Protein AF-A0A0D0DSS9-F1 (afdb_monomer_lite)

Secondary structure (DSSP, 8-state):
---TT--S--PPPPPHHHHHHHHHHS-TTSHHHHHHHHHHHHHHHHHHTT--

Sequence (52 aa):
MVHPSSKRAKRPPVTLDALTLLQQGLNLSDPFDASAWTVASLAFWSCCRLDY

Structure (mmCIF, N/CA/C/O backbone):
data_AF-A0A0D0DSS9-F1
#
_entry.id   AF-A0A0D0DSS9-F1
#
loop_
_atom_site.group_PDB
_atom_site.id
_atom_site.type_symbol
_atom_site.label_atom_id
_atom_site.label_alt_id
_atom_site.label_comp_id
_atom_site.label_asym_id
_atom_site.label_entity_id
_atom_site.label_seq_id
_atom_site.pdbx_PDB_ins_code
_atom_site.Cartn_x
_atom_site.Cartn_y
_atom_site.Cartn_z
_atom_site.occupancy
_atom_site.B_iso_or_equiv
_atom_site.auth_seq_id
_atom_site.auth_comp_id
_atom_site.auth_asym_id
_atom_site.auth_atom_id
_atom_site.pdbx_PDB_model_num
ATOM 1 N N . MET A 1 1 ? 19.761 9.283 -13.715 1.00 42.91 1 MET A N 1
ATOM 2 C CA . MET A 1 1 ? 21.074 8.610 -13.556 1.00 42.91 1 MET A CA 1
ATOM 3 C C . MET A 1 1 ? 20.874 7.308 -12.795 1.00 42.91 1 MET A C 1
ATOM 5 O O . MET A 1 1 ? 20.585 7.347 -11.608 1.00 42.91 1 MET A O 1
ATOM 9 N N . VAL A 1 2 ? 20.960 6.163 -13.477 1.00 46.12 2 VAL A N 1
ATOM 10 C CA . VAL A 1 2 ? 20.938 4.835 -12.842 1.00 46.12 2 VAL A CA 1
ATOM 11 C C . VAL A 1 2 ? 22.375 4.451 -12.492 1.00 46.12 2 VAL A C 1
ATOM 13 O O . VAL A 1 2 ? 23.250 4.486 -13.354 1.00 46.12 2 VAL A O 1
ATOM 16 N N . HIS A 1 3 ? 22.652 4.132 -11.227 1.00 51.72 3 HIS A N 1
ATOM 17 C CA . HIS A 1 3 ? 23.968 3.615 -10.860 1.00 51.72 3 HIS A CA 1
ATOM 18 C C . HIS A 1 3 ? 24.177 2.240 -11.520 1.00 51.72 3 HIS A C 1
ATOM 20 O O . HIS A 1 3 ? 23.328 1.360 -11.346 1.00 51.72 3 HIS A O 1
ATOM 26 N N . PRO A 1 4 ? 25.318 1.995 -12.195 1.00 61.31 4 PRO A N 1
ATOM 27 C CA . PRO A 1 4 ? 25.612 0.724 -12.873 1.00 61.31 4 PRO A CA 1
ATOM 28 C C . PRO A 1 4 ? 25.746 -0.477 -11.915 1.00 61.31 4 PRO A C 1
ATOM 30 O O . PRO A 1 4 ? 25.918 -1.609 -12.355 1.00 61.31 4 PRO A O 1
ATOM 33 N N . SER A 1 5 ? 25.642 -0.248 -10.601 1.00 57.25 5 SER A N 1
ATOM 34 C CA . SER A 1 5 ? 25.675 -1.277 -9.556 1.00 57.25 5 SER A CA 1
ATOM 35 C C . SER A 1 5 ? 24.282 -1.744 -9.097 1.00 57.25 5 SER A C 1
ATO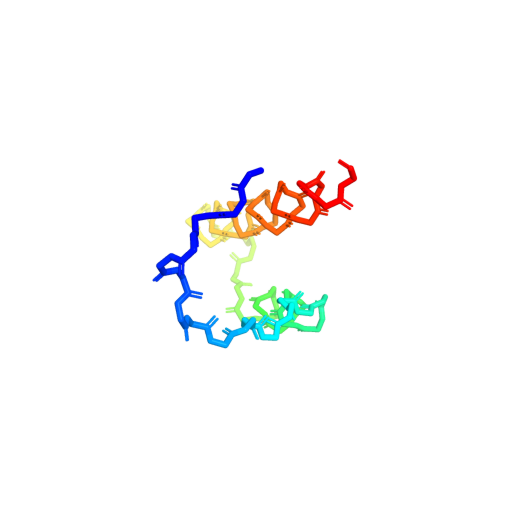M 37 O O . SER A 1 5 ? 24.165 -2.592 -8.214 1.00 57.25 5 SER A O 1
ATOM 39 N N . SER A 1 6 ? 23.191 -1.230 -9.678 1.00 56.91 6 SER A N 1
ATOM 40 C CA . SER A 1 6 ? 21.854 -1.759 -9.382 1.00 56.91 6 SER A CA 1
ATOM 41 C C . SER A 1 6 ? 21.594 -3.029 -10.198 1.00 56.91 6 SER A C 1
ATOM 43 O O . SER A 1 6 ? 20.949 -3.003 -11.239 1.00 56.91 6 SER A O 1
ATOM 45 N N . LYS A 1 7 ? 22.110 -4.167 -9.718 1.00 60.88 7 LYS A N 1
ATOM 46 C CA . LYS A 1 7 ? 21.844 -5.510 -10.280 1.00 60.88 7 LYS A CA 1
ATOM 47 C C . LYS A 1 7 ? 20.461 -6.063 -9.907 1.00 60.88 7 LYS A C 1
ATOM 49 O O . LYS A 1 7 ? 20.153 -7.215 -10.205 1.00 60.88 7 LYS A O 1
ATOM 54 N N . ARG A 1 8 ? 19.633 -5.286 -9.199 1.00 61.47 8 ARG A N 1
ATOM 55 C CA . ARG A 1 8 ? 18.293 -5.719 -8.795 1.00 61.47 8 ARG A CA 1
ATOM 56 C C . ARG A 1 8 ? 17.386 -5.708 -10.019 1.00 61.47 8 ARG A C 1
ATOM 58 O O . ARG A 1 8 ? 17.228 -4.664 -1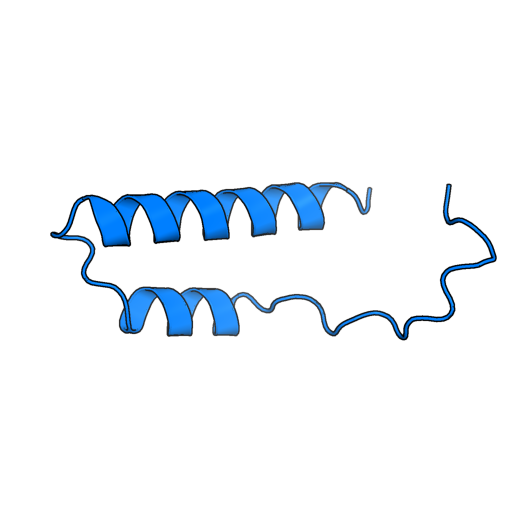0.648 1.00 61.47 8 ARG A O 1
ATOM 65 N N . ALA A 1 9 ? 16.779 -6.857 -10.318 1.00 59.56 9 ALA A N 1
ATOM 66 C CA . ALA A 1 9 ? 15.702 -6.941 -11.294 1.00 59.56 9 ALA A CA 1
ATOM 67 C C . ALA A 1 9 ? 14.679 -5.832 -11.009 1.00 59.56 9 ALA A C 1
ATOM 69 O O . ALA A 1 9 ? 14.344 -5.589 -9.842 1.00 59.56 9 ALA A O 1
ATOM 70 N N . LYS A 1 10 ? 14.232 -5.141 -12.067 1.00 60.94 10 LYS A N 1
ATOM 71 C CA . LYS A 1 10 ? 13.206 -4.099 -11.979 1.00 60.94 10 LYS A CA 1
ATOM 72 C C . LYS A 1 10 ? 12.029 -4.729 -11.234 1.00 60.94 10 LYS A C 1
ATOM 74 O O . LYS A 1 10 ? 11.452 -5.702 -11.718 1.00 60.94 10 LYS A O 1
ATOM 79 N N . ARG A 1 11 ? 11.760 -4.267 -10.006 1.00 59.41 11 ARG A N 1
ATOM 80 C CA . ARG A 1 11 ? 10.607 -4.764 -9.249 1.00 59.41 11 ARG A CA 1
ATOM 81 C C . ARG A 1 11 ? 9.379 -4.536 -10.128 1.00 59.41 11 ARG A C 1
ATOM 83 O O . ARG A 1 11 ? 9.327 -3.478 -10.765 1.00 59.41 11 ARG A O 1
ATOM 90 N N . PRO A 1 12 ? 8.442 -5.498 -10.199 1.00 60.91 12 PRO A N 1
ATOM 91 C CA . PRO A 1 12 ? 7.203 -5.255 -10.913 1.00 60.91 12 PRO A CA 1
ATOM 92 C C . PRO A 1 12 ? 6.626 -3.942 -10.373 1.00 60.91 12 PRO A C 1
ATOM 94 O O . PRO A 1 12 ? 6.684 -3.726 -9.154 1.00 60.91 12 PRO A O 1
ATOM 97 N N . PRO A 1 13 ? 6.187 -3.025 -11.252 1.00 67.25 13 PRO A N 1
ATOM 98 C CA . PRO A 1 13 ? 5.601 -1.777 -10.800 1.00 67.25 13 PRO A CA 1
ATOM 99 C C . PRO A 1 13 ? 4.502 -2.134 -9.805 1.00 67.25 13 PRO A C 1
ATOM 101 O O . PRO A 1 13 ? 3.690 -3.024 -10.079 1.00 67.25 13 PRO A O 1
ATOM 104 N N . VAL A 1 14 ? 4.512 -1.490 -8.631 1.00 67.94 14 VAL A N 1
ATOM 105 C CA . VAL A 1 14 ? 3.355 -1.543 -7.732 1.00 67.94 14 VAL A CA 1
ATOM 106 C C . VAL A 1 14 ? 2.156 -1.245 -8.615 1.00 67.94 14 VAL A C 1
ATOM 108 O O . VAL A 1 14 ? 2.119 -0.228 -9.294 1.00 67.94 14 VAL A O 1
ATOM 111 N N . THR A 1 15 ? 1.260 -2.208 -8.751 1.00 78.69 15 THR A N 1
ATOM 112 C CA . THR A 1 15 ? 0.121 -2.049 -9.648 1.00 78.69 15 THR A CA 1
ATOM 113 C C . THR A 1 15 ? -0.969 -1.331 -8.864 1.00 78.69 15 THR A C 1
ATOM 115 O O . THR A 1 15 ? -1.047 -1.493 -7.645 1.00 78.69 15 THR A O 1
ATOM 118 N N . LEU A 1 16 ? -1.824 -0.558 -9.540 1.00 81.81 16 LEU A N 1
ATOM 119 C CA . LEU A 1 16 ? -3.014 0.023 -8.903 1.00 81.81 16 LEU A CA 1
ATOM 120 C C . LEU A 1 16 ? -3.833 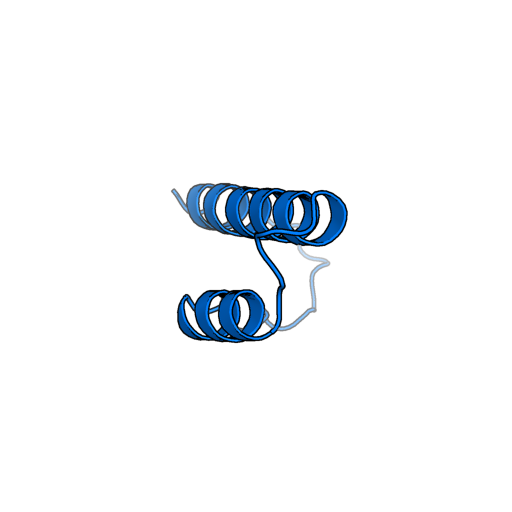-1.042 -8.155 1.00 81.81 16 LEU A C 1
ATOM 122 O O . LEU A 1 16 ? -4.347 -0.756 -7.082 1.00 81.81 16 LEU A O 1
ATOM 126 N N . ASP A 1 17 ? -3.831 -2.277 -8.664 1.00 84.06 17 ASP A N 1
ATOM 127 C CA . ASP A 1 17 ? -4.431 -3.461 -8.043 1.00 84.06 17 ASP A CA 1
ATOM 128 C C . ASP A 1 17 ? -3.914 -3.735 -6.616 1.00 84.06 17 ASP A C 1
ATOM 130 O O . ASP A 1 17 ? -4.677 -4.002 -5.688 1.00 84.06 17 ASP A O 1
ATOM 134 N N . ALA A 1 18 ? -2.602 -3.580 -6.405 1.00 84.12 18 ALA A N 1
ATOM 135 C CA . ALA A 1 18 ? -1.981 -3.738 -5.094 1.00 84.12 18 ALA A CA 1
ATOM 136 C C . ALA A 1 18 ? -2.374 -2.602 -4.137 1.00 84.12 18 ALA A C 1
ATOM 138 O O . ALA A 1 18 ? -2.531 -2.837 -2.941 1.00 84.12 18 ALA A O 1
ATOM 139 N N . LEU A 1 19 ? -2.571 -1.384 -4.656 1.00 86.44 19 LEU A N 1
ATOM 140 C CA . LEU A 1 19 ? -3.122 -0.269 -3.883 1.00 86.44 19 LEU A CA 1
ATOM 141 C C . LEU A 1 19 ? -4.575 -0.545 -3.497 1.00 86.44 19 LEU A C 1
ATOM 143 O O . LEU A 1 19 ? -4.930 -0.400 -2.337 1.00 86.44 19 LEU A O 1
ATOM 147 N N . THR A 1 20 ? -5.418 -0.989 -4.423 1.00 86.56 20 THR A N 1
ATOM 148 C CA 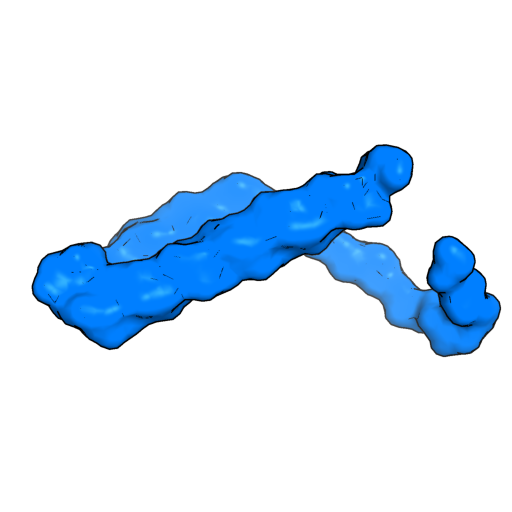. THR A 1 20 ? -6.823 -1.290 -4.117 1.00 86.56 20 THR A CA 1
ATOM 149 C C . THR A 1 20 ? -6.971 -2.434 -3.117 1.00 86.56 20 THR A C 1
ATOM 151 O O . THR A 1 20 ? -7.790 -2.332 -2.209 1.00 86.56 20 THR A O 1
ATOM 154 N N . LEU A 1 21 ? -6.137 -3.476 -3.205 1.00 88.62 21 LEU A N 1
ATOM 155 C CA . LEU A 1 21 ? -6.106 -4.555 -2.211 1.00 88.62 21 LEU A CA 1
ATOM 156 C C . LEU A 1 21 ? -5.662 -4.053 -0.831 1.00 88.62 21 LEU A C 1
ATOM 158 O O . LEU A 1 21 ? -6.239 -4.448 0.180 1.00 88.62 21 LEU A O 1
ATOM 162 N N . LEU A 1 22 ? -4.673 -3.154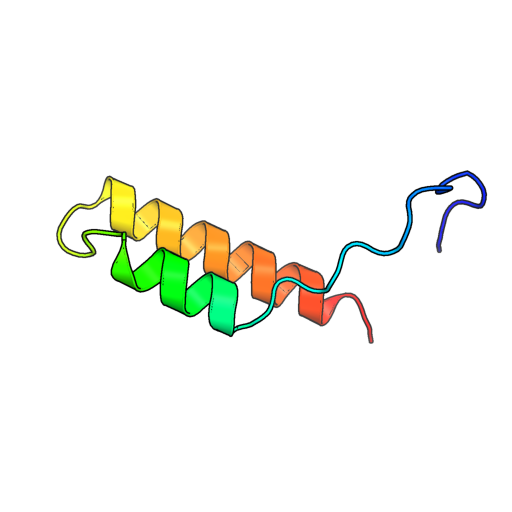 -0.782 1.00 87.25 22 LEU A N 1
ATOM 163 C CA . LEU A 1 22 ? -4.249 -2.514 0.464 1.00 87.25 22 LEU A CA 1
ATOM 164 C C . LEU A 1 22 ? -5.399 -1.694 1.071 1.00 87.25 22 LEU A C 1
ATOM 166 O O . LEU A 1 22 ? -5.660 -1.807 2.263 1.00 87.25 22 LEU A O 1
ATOM 170 N N . GLN A 1 23 ? -6.119 -0.921 0.252 1.00 87.44 23 GLN A N 1
ATOM 171 C CA . GLN A 1 23 ? -7.262 -0.113 0.688 1.00 87.44 23 GLN A CA 1
ATOM 172 C C . GLN A 1 23 ? -8.370 -0.962 1.306 1.00 87.44 23 GLN A C 1
ATOM 174 O O . GLN A 1 23 ? -8.939 -0.585 2.323 1.00 87.44 23 GLN A O 1
ATOM 179 N N . GLN A 1 24 ? -8.680 -2.103 0.687 1.00 90.19 24 GLN A N 1
ATOM 180 C CA . GLN A 1 24 ? -9.729 -3.010 1.148 1.00 90.19 24 GLN A CA 1
ATOM 181 C C . GLN A 1 24 ? -9.402 -3.655 2.499 1.00 90.19 24 GLN A C 1
ATOM 183 O O . GLN A 1 24 ? -10.319 -4.022 3.231 1.00 90.19 24 GLN A O 1
ATOM 188 N N . GLY A 1 25 ? -8.115 -3.795 2.828 1.00 87.62 25 GLY A N 1
ATOM 189 C CA . GLY A 1 25 ? -7.654 -4.315 4.115 1.00 87.62 25 GLY A CA 1
ATOM 190 C C . GLY A 1 25 ? -7.505 -3.262 5.218 1.00 87.62 25 GLY A C 1
ATOM 191 O O . GLY A 1 25 ? -7.265 -3.640 6.361 1.00 87.62 25 GLY A O 1
ATOM 192 N N . LEU A 1 26 ? -7.627 -1.970 4.897 1.00 89.62 26 LE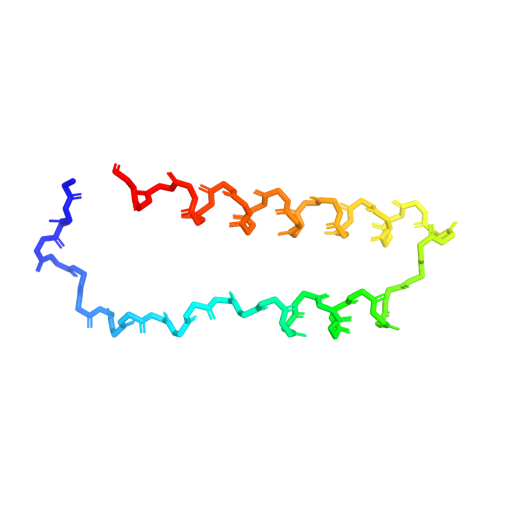U A N 1
ATOM 193 C CA . LEU A 1 26 ? -7.422 -0.858 5.829 1.00 89.62 26 LEU A CA 1
ATOM 194 C C . LEU A 1 26 ? -8.757 -0.312 6.340 1.00 89.62 26 LEU A C 1
ATOM 196 O O . LEU A 1 26 ? -9.702 -0.110 5.575 1.00 89.62 26 LEU A O 1
ATOM 200 N N . ASN A 1 27 ? -8.824 0.014 7.631 1.00 90.00 27 ASN A N 1
ATOM 201 C CA . ASN A 1 27 ? -9.977 0.706 8.188 1.00 90.00 27 ASN A CA 1
ATOM 202 C C . ASN A 1 27 ? -9.799 2.225 8.066 1.00 90.00 27 ASN A C 1
ATOM 204 O O . ASN A 1 27 ? -9.219 2.863 8.932 1.00 90.00 27 ASN A O 1
ATOM 208 N N . LEU A 1 28 ? -10.351 2.841 7.020 1.00 85.56 28 LEU A N 1
ATOM 209 C CA . LEU A 1 28 ? -10.233 4.295 6.810 1.00 85.56 28 LEU A CA 1
ATOM 210 C C . LEU A 1 28 ? -10.926 5.155 7.887 1.00 85.56 28 LEU A C 1
ATOM 212 O O . LEU A 1 28 ? -10.750 6.372 7.894 1.00 85.56 28 LEU A O 1
ATOM 216 N N . SER A 1 29 ? -11.716 4.549 8.780 1.00 91.62 29 SER A N 1
ATOM 217 C CA . SER A 1 29 ? -12.258 5.237 9.956 1.00 91.62 29 SER A CA 1
ATOM 218 C C . SER A 1 29 ? -11.240 5.352 11.092 1.00 91.62 29 SER A C 1
ATOM 220 O O . SER A 1 29 ? -11.442 6.165 11.994 1.00 91.62 29 SER A O 1
ATOM 222 N N . ASP A 1 30 ? -10.179 4.543 11.071 1.00 92.62 30 ASP A N 1
ATOM 223 C CA . ASP A 1 30 ? -9.081 4.624 12.018 1.00 92.62 30 ASP A CA 1
ATOM 224 C C . ASP A 1 30 ? -8.002 5.594 11.488 1.00 92.62 30 ASP A C 1
ATOM 226 O O . ASP A 1 30 ? -7.557 5.482 10.340 1.00 92.62 30 ASP A O 1
ATOM 230 N N . PRO A 1 31 ? -7.575 6.585 12.291 1.00 92.00 31 PRO A N 1
ATOM 231 C CA . PRO A 1 31 ? -6.623 7.597 11.842 1.00 92.00 31 PRO A CA 1
ATOM 232 C C . PRO A 1 31 ? -5.238 7.021 11.510 1.00 92.00 31 PRO A C 1
ATOM 234 O O . PRO A 1 31 ? -4.529 7.591 10.677 1.00 92.00 31 PRO A O 1
ATOM 237 N N . PHE A 1 32 ? -4.837 5.902 12.121 1.00 90.69 32 PHE A N 1
ATOM 238 C CA . PHE A 1 32 ? -3.570 5.243 11.822 1.00 90.69 32 PHE A CA 1
ATOM 239 C C . PHE A 1 32 ? -3.625 4.575 10.446 1.00 90.69 32 PHE A C 1
ATOM 241 O O . PHE A 1 32 ? -2.781 4.865 9.593 1.00 90.69 32 PHE A O 1
ATOM 248 N N . ASP A 1 33 ? -4.662 3.783 10.182 1.00 90.06 33 ASP A N 1
ATOM 249 C CA . ASP A 1 33 ? -4.871 3.138 8.880 1.00 90.06 33 ASP A CA 1
ATOM 250 C C . ASP A 1 33 ? -5.067 4.165 7.749 1.00 90.06 33 ASP A C 1
ATOM 252 O O . ASP A 1 33 ? -4.494 4.028 6.662 1.00 90.06 33 ASP A O 1
ATOM 256 N N . ALA A 1 34 ? -5.791 5.259 8.008 1.00 91.44 34 ALA A N 1
ATOM 257 C CA . ALA A 1 34 ? -5.947 6.360 7.055 1.00 91.44 34 ALA A CA 1
ATOM 258 C C . ALA A 1 34 ? -4.604 7.042 6.724 1.00 91.44 34 ALA A C 1
ATOM 260 O O . ALA A 1 34 ? -4.328 7.380 5.565 1.00 91.44 34 ALA A O 1
ATOM 261 N N . SER A 1 35 ? -3.728 7.219 7.718 1.00 92.94 35 SER A N 1
ATOM 262 C CA . SER A 1 35 ? -2.391 7.780 7.493 1.00 92.94 35 SER A CA 1
ATOM 263 C C . SER A 1 35 ? -1.515 6.842 6.650 1.00 92.94 35 SER A C 1
ATOM 265 O O . SER A 1 35 ? -0.861 7.298 5.706 1.00 92.94 35 SER A O 1
ATOM 267 N N . ALA A 1 36 ? -1.577 5.529 6.901 1.00 90.25 36 ALA A N 1
ATOM 268 C CA . ALA A 1 36 ? -0.864 4.515 6.130 1.00 90.25 36 ALA A CA 1
ATOM 269 C C . ALA A 1 36 ? -1.318 4.493 4.661 1.00 90.25 36 ALA A C 1
ATOM 271 O O . ALA A 1 36 ? -0.479 4.470 3.756 1.00 90.25 36 ALA A O 1
ATOM 272 N N . TRP A 1 37 ? -2.629 4.599 4.413 1.00 90.12 37 TRP A N 1
ATOM 273 C CA . TRP A 1 37 ? -3.193 4.724 3.066 1.00 90.12 37 TRP A CA 1
ATOM 274 C C . TRP A 1 37 ? -2.656 5.947 2.314 1.00 90.12 37 TRP A C 1
ATOM 276 O O . TRP A 1 37 ? -2.272 5.867 1.140 1.00 90.12 37 TRP A O 1
ATOM 286 N N . THR A 1 38 ? -2.593 7.086 3.005 1.00 91.06 38 THR A N 1
ATOM 287 C CA . THR A 1 38 ? -2.139 8.355 2.428 1.00 91.06 38 THR A CA 1
ATOM 288 C C . THR A 1 38 ? -0.661 8.282 2.043 1.00 91.06 38 THR A C 1
ATOM 290 O O . THR A 1 38 ? -0.291 8.656 0.930 1.00 91.06 38 THR A O 1
ATOM 293 N N . VAL A 1 39 ? 0.187 7.735 2.920 1.00 91.31 39 VAL A N 1
ATOM 294 C CA . VAL A 1 39 ? 1.626 7.561 2.659 1.00 91.31 39 VAL A CA 1
ATOM 295 C C . VAL A 1 39 ? 1.872 6.565 1.526 1.00 91.31 39 VAL A C 1
ATOM 297 O O . VAL A 1 39 ? 2.687 6.845 0.647 1.00 91.31 39 VAL A O 1
ATOM 300 N N . ALA A 1 40 ? 1.153 5.439 1.494 1.00 88.75 40 ALA A N 1
ATOM 301 C CA . ALA A 1 40 ? 1.264 4.452 0.420 1.00 88.75 40 ALA A CA 1
ATOM 302 C C . ALA A 1 40 ? 0.885 5.052 -0.944 1.00 88.75 40 ALA A C 1
ATOM 304 O O . ALA A 1 40 ? 1.610 4.877 -1.926 1.00 88.75 40 ALA A O 1
ATOM 305 N N . SER A 1 41 ? -0.201 5.828 -0.985 1.00 87.06 41 SER A N 1
ATOM 306 C CA . SER A 1 41 ? -0.640 6.544 -2.184 1.00 87.06 41 SER A CA 1
ATOM 307 C C . SER A 1 41 ? 0.393 7.576 -2.634 1.00 87.06 41 SER A C 1
ATOM 309 O O . SER A 1 41 ? 0.792 7.585 -3.796 1.00 87.06 41 SER A O 1
ATOM 311 N N . LEU A 1 42 ? 0.890 8.413 -1.720 1.00 89.00 42 LEU A N 1
ATOM 312 C CA . LEU A 1 42 ? 1.913 9.414 -2.031 1.00 89.00 42 LEU A CA 1
ATOM 313 C C . LEU A 1 42 ? 3.207 8.774 -2.542 1.00 89.00 42 LEU A C 1
ATOM 315 O O . LEU A 1 42 ? 3.765 9.244 -3.531 1.00 89.00 42 LEU A O 1
ATOM 319 N N . ALA A 1 43 ? 3.671 7.694 -1.912 1.00 86.44 43 ALA A N 1
ATOM 320 C CA . ALA A 1 43 ? 4.862 6.967 -2.342 1.00 86.44 43 ALA A CA 1
ATOM 321 C C . ALA A 1 43 ? 4.684 6.365 -3.741 1.00 86.44 43 ALA A C 1
ATOM 323 O O . ALA A 1 43 ? 5.596 6.451 -4.565 1.00 86.44 43 ALA A O 1
ATOM 324 N N . PHE A 1 44 ? 3.504 5.810 -4.031 1.00 84.75 44 PHE A N 1
ATOM 325 C CA . PHE A 1 44 ? 3.173 5.281 -5.348 1.00 84.75 44 PHE A CA 1
ATOM 326 C C . PHE A 1 44 ? 3.201 6.368 -6.426 1.00 84.75 44 PHE A C 1
ATOM 328 O O . PHE A 1 44 ? 3.961 6.256 -7.386 1.00 84.75 44 PHE A O 1
ATOM 335 N N . TRP A 1 45 ? 2.454 7.459 -6.245 1.00 82.75 45 TRP A N 1
ATOM 336 C CA . TRP A 1 45 ? 2.392 8.544 -7.230 1.00 82.75 45 TRP A CA 1
ATOM 337 C C . TRP A 1 45 ? 3.722 9.290 -7.380 1.00 82.75 45 TRP A C 1
ATOM 339 O O . TRP A 1 45 ? 4.085 9.670 -8.491 1.00 82.75 45 TRP A O 1
ATOM 349 N N . SER A 1 46 ? 4.473 9.468 -6.290 1.00 81.25 46 SER A N 1
ATOM 350 C CA . SER A 1 46 ? 5.805 10.083 -6.316 1.00 81.25 46 SER A CA 1
ATOM 351 C C . SER A 1 46 ? 6.809 9.222 -7.088 1.00 81.25 46 SER A C 1
ATOM 353 O O . SER A 1 46 ? 7.530 9.729 -7.946 1.00 81.25 46 SER A O 1
ATOM 355 N N . CYS A 1 47 ? 6.814 7.904 -6.861 1.00 74.12 47 CYS A N 1
ATOM 356 C CA . CYS A 1 47 ? 7.715 6.985 -7.556 1.00 74.12 47 CYS A CA 1
ATOM 357 C C . CYS A 1 47 ? 7.327 6.798 -9.033 1.00 74.12 47 CYS A C 1
ATOM 359 O O . CYS A 1 47 ? 8.205 6.791 -9.891 1.00 74.12 47 CYS A O 1
ATOM 361 N N . CYS A 1 48 ? 6.028 6.733 -9.350 1.00 68.00 48 CYS A N 1
ATOM 362 C CA . CYS A 1 48 ? 5.539 6.684 -10.732 1.00 68.00 48 CYS A CA 1
ATOM 363 C C . CYS A 1 48 ? 5.831 7.967 -11.520 1.00 68.00 48 CYS A C 1
ATOM 365 O O . CYS A 1 48 ? 6.008 7.906 -12.731 1.00 68.00 48 CYS A O 1
ATOM 367 N N . ARG A 1 49 ? 5.895 9.129 -10.859 1.00 59.16 49 ARG A N 1
ATOM 368 C CA . ARG A 1 49 ? 6.185 10.417 -11.510 1.00 59.16 49 ARG A CA 1
ATOM 369 C C . ARG A 1 49 ? 7.680 10.645 -11.780 1.00 59.16 49 ARG A C 1
ATOM 371 O O . ARG A 1 49 ? 8.017 11.592 -12.478 1.00 59.16 49 ARG A O 1
ATOM 378 N N . LEU A 1 50 ? 8.564 9.785 -11.269 1.00 55.38 50 LEU A N 1
ATOM 379 C CA . LEU A 1 50 ? 10.017 9.877 -11.470 1.00 55.38 50 LEU A CA 1
ATOM 380 C C . LEU A 1 50 ? 10.495 9.211 -12.781 1.00 55.38 50 LEU A C 1
ATOM 382 O O . LEU A 1 50 ? 11.694 9.179 -13.046 1.00 55.38 50 LEU A O 1
ATOM 386 N N . ASP A 1 51 ? 9.568 8.689 -13.590 1.00 51.94 51 ASP A N 1
ATOM 387 C CA . ASP A 1 51 ? 9.808 8.069 -14.905 1.00 51.94 51 ASP A CA 1
ATOM 388 C C . ASP A 1 51 ? 9.317 8.986 -16.053 1.00 51.94 51 ASP A C 1
ATOM 390 O O . ASP A 1 51 ? 8.617 8.543 -16.959 1.00 51.94 51 ASP A O 1
ATOM 394 N N . TYR A 1 52 ? 9.627 10.288 -15.989 1.00 45.62 52 TYR A N 1
ATOM 395 C CA . TYR A 1 52 ? 9.505 11.222 -17.121 1.00 45.62 52 TYR A CA 1
ATOM 396 C C . TYR A 1 52 ? 10.840 11.922 -17.373 1.00 45.62 52 TYR A C 1
ATOM 398 O O . TYR A 1 52 ? 11.467 12.358 -16.378 1.00 45.62 52 TYR A O 1
#

Radius of gyration: 14.11 Å; chains: 1; bounding box: 38×18×29 Å

Organism: NCBI:txid930991

Foldseek 3Di:
DDDPPPPDDDPDQCDVVVLVVLVVVFDCVDPVSVVVNVVVVCVNVVVVVVPD

pLDDT: mean 76.56, std 15.36, range [42.91, 92.94]